Protein AF-A0A534P6A3-F1 (afdb_monomer)

Radius of gyration: 16.7 Å; Cα contacts (8 Å, |Δi|>4): 129; chains: 1; bounding box: 48×27×45 Å

Sequence (136 aa):
MLMGIWALVPWLDRRASREQASPAFTDLGVAAILFIGLLTLKAWDIGGGAAAQPDVRAVARACALWTLVAGFAATVLRFAFLRHTWFVFTGAVLLQAALHGFAGFSYLGASAIGALTAATGVVLSRDRSTLAGKPP

Solvent-accessible surface area (backbone atoms only — not comparable to full-atom values): 7209 Å² total; per-residue (Å²): 112,73,69,62,59,59,69,43,47,60,76,77,32,68,48,55,75,65,78,40,94,43,56,65,59,55,22,45,52,52,21,50,50,45,49,52,49,36,52,52,37,54,76,65,43,39,62,16,67,90,55,100,66,58,41,66,66,43,15,37,33,43,27,22,50,52,40,43,52,51,49,49,53,53,49,52,49,36,36,74,77,67,64,48,86,58,47,51,43,36,50,18,46,43,49,21,33,44,32,30,25,72,69,67,38,51,68,66,59,17,44,49,53,17,52,50,49,27,52,52,45,52,53,59,54,56,51,52,44,61,74,68,73,52,80,135

pLDDT: mean 82.96, std 16.76, range [37.91, 98.19]

Mean predicted aligned error: 7.94 Å

Foldseek 3Di:
DVVVVVVCVCVLDVCVVVVHDDLVSVLLVLLVVLLVQLVVLLVVLPQQDDDPDGDSLRSLQRSLVVSLVSLVVVVCCCCVPVVRPDNQSSVLSNQLSCCVRPVVDDNVRSNVSSVVSSVVSSVVVVVVCVVVVNDD

Structure (mmCIF, N/CA/C/O backbone):
data_AF-A0A534P6A3-F1
#
_entry.id   AF-A0A534P6A3-F1
#
loop_
_atom_site.group_PDB
_atom_site.id
_atom_site.type_symbol
_atom_site.label_atom_id
_atom_site.label_alt_id
_atom_site.label_comp_id
_atom_site.label_asym_id
_atom_site.label_entity_id
_atom_site.label_seq_id
_atom_site.pdbx_PDB_ins_code
_atom_site.Cartn_x
_atom_site.Cartn_y
_atom_site.Cartn_z
_atom_site.occupancy
_atom_site.B_iso_or_equiv
_atom_site.auth_seq_id
_atom_site.auth_comp_id
_atom_site.auth_asym_id
_atom_site.auth_atom_id
_atom_site.pdbx_PDB_model_num
ATOM 1 N N . MET A 1 1 ? 12.610 8.915 10.989 1.00 46.47 1 MET A N 1
ATOM 2 C CA . MET A 1 1 ? 11.199 8.942 10.531 1.00 46.47 1 MET A CA 1
ATOM 3 C C . MET A 1 1 ? 10.340 7.854 11.185 1.00 46.47 1 MET A C 1
ATOM 5 O O . MET A 1 1 ? 9.317 8.202 11.753 1.00 46.47 1 MET A O 1
ATOM 9 N N . LEU A 1 2 ? 10.772 6.582 11.211 1.00 39.62 2 LEU A N 1
ATOM 10 C CA . LEU A 1 2 ? 10.050 5.467 11.865 1.00 39.62 2 LEU A CA 1
ATOM 11 C C . LEU A 1 2 ? 9.689 5.706 13.350 1.00 39.62 2 LEU A C 1
ATOM 13 O O . LEU A 1 2 ? 8.559 5.441 13.745 1.00 39.62 2 LEU A O 1
ATOM 17 N N . MET A 1 3 ? 10.595 6.286 14.148 1.00 44.12 3 MET A N 1
ATOM 18 C CA . MET A 1 3 ? 10.331 6.618 15.564 1.00 44.12 3 MET A CA 1
ATOM 19 C C . MET A 1 3 ? 9.246 7.695 15.761 1.00 44.12 3 MET A C 1
ATOM 21 O O . MET A 1 3 ? 8.498 7.643 16.732 1.00 44.12 3 MET A O 1
ATOM 25 N N . GLY A 1 4 ? 9.104 8.643 14.826 1.00 52.38 4 GLY A N 1
ATOM 26 C CA . GLY A 1 4 ? 8.087 9.701 14.918 1.00 52.38 4 GLY A CA 1
ATOM 27 C C . GLY A 1 4 ? 6.667 9.197 14.642 1.00 52.38 4 GLY A C 1
ATOM 28 O O . GLY A 1 4 ? 5.716 9.673 15.250 1.00 52.38 4 GLY A O 1
ATOM 29 N N . ILE A 1 5 ? 6.528 8.188 13.774 1.00 56.31 5 ILE A N 1
ATOM 30 C CA . ILE A 1 5 ? 5.240 7.534 13.494 1.00 56.31 5 ILE A CA 1
ATOM 31 C C . ILE A 1 5 ? 4.810 6.675 14.693 1.00 56.31 5 ILE A C 1
ATOM 33 O O . ILE A 1 5 ? 3.642 6.696 15.069 1.00 56.31 5 ILE A O 1
ATOM 37 N N . TRP A 1 6 ? 5.755 5.993 15.351 1.00 52.41 6 TRP A N 1
ATOM 38 C CA . TRP A 1 6 ? 5.486 5.238 16.582 1.00 52.41 6 TRP A CA 1
ATOM 39 C C . TRP A 1 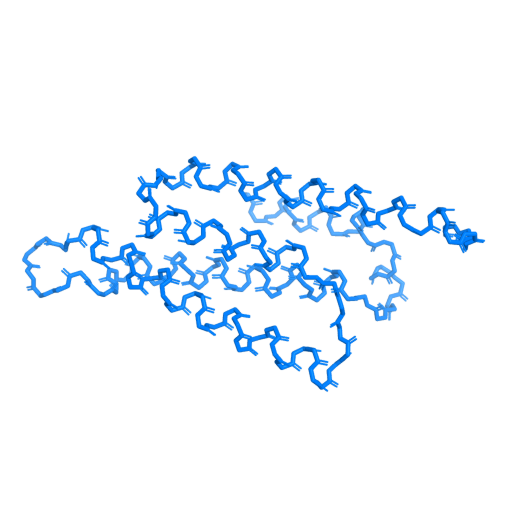6 ? 5.030 6.128 17.746 1.00 52.41 6 TRP A C 1
ATOM 41 O O . TRP A 1 6 ? 4.110 5.756 18.471 1.00 52.41 6 TRP A O 1
ATOM 51 N N . ALA A 1 7 ? 5.591 7.332 17.886 1.00 55.72 7 ALA A N 1
ATOM 52 C CA . ALA A 1 7 ? 5.172 8.290 18.913 1.00 55.72 7 ALA A CA 1
ATOM 53 C C . ALA A 1 7 ? 3.728 8.805 18.731 1.00 55.72 7 ALA A C 1
ATOM 55 O O . ALA A 1 7 ? 3.111 9.257 19.693 1.00 55.72 7 ALA A O 1
ATOM 56 N N . LEU A 1 8 ? 3.165 8.718 17.519 1.00 59.66 8 LEU A N 1
ATOM 57 C CA . LEU A 1 8 ? 1.790 9.140 17.226 1.00 59.66 8 LEU A CA 1
ATOM 58 C C . LEU A 1 8 ? 0.744 8.057 17.525 1.00 59.66 8 LEU A C 1
ATOM 60 O O . LEU A 1 8 ? -0.443 8.374 17.606 1.00 59.66 8 LEU A O 1
ATOM 64 N N . VAL A 1 9 ? 1.160 6.802 17.724 1.00 59.47 9 VAL A N 1
ATOM 65 C CA . VAL A 1 9 ? 0.262 5.661 17.978 1.00 59.47 9 VAL A CA 1
ATOM 66 C C . VAL A 1 9 ? -0.686 5.895 19.169 1.00 59.47 9 VAL A C 1
ATOM 68 O O . VAL A 1 9 ? -1.890 5.710 18.985 1.00 59.47 9 VAL A O 1
ATOM 7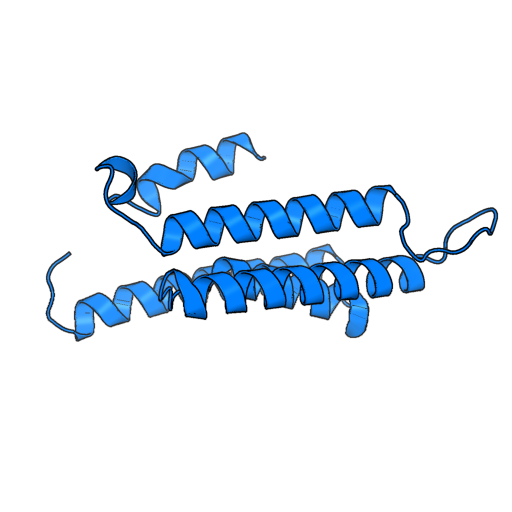1 N N . PRO A 1 10 ? -0.237 6.381 20.349 1.00 54.53 10 PRO A N 1
ATOM 72 C CA . PRO A 1 10 ? -1.134 6.614 21.489 1.00 54.53 10 PRO A CA 1
ATOM 73 C C . PRO A 1 10 ? -2.167 7.724 21.237 1.00 54.53 10 PRO A C 1
ATOM 75 O O . PRO A 1 10 ? -3.230 7.749 21.856 1.00 54.53 10 PRO A O 1
ATOM 78 N N . TRP A 1 11 ? -1.853 8.663 20.3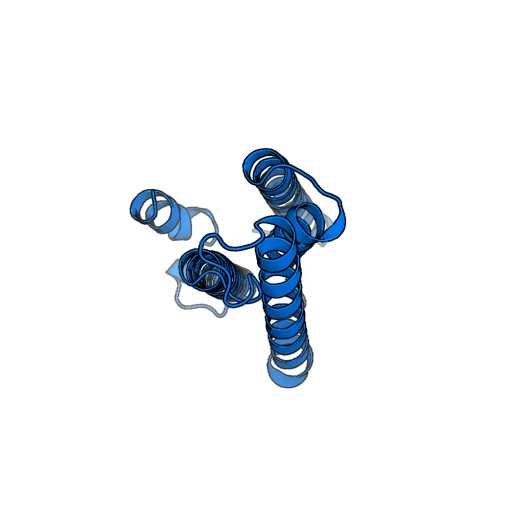38 1.00 56.72 11 TRP A N 1
ATOM 79 C CA . TRP A 1 11 ? -2.720 9.795 20.000 1.00 56.72 11 TRP A CA 1
ATOM 80 C C . TRP A 1 11 ? -3.710 9.458 18.879 1.00 56.72 11 TRP A C 1
ATOM 82 O O . TRP A 1 11 ? -4.826 9.981 18.848 1.00 56.72 11 TRP A O 1
ATOM 92 N N . LEU A 1 12 ? -3.318 8.557 17.975 1.00 56.91 12 LEU A N 1
ATOM 93 C CA . LEU A 1 12 ? -4.190 7.989 16.951 1.00 56.91 12 LEU A CA 1
ATOM 94 C C . LEU A 1 12 ? -5.236 7.052 17.554 1.00 56.91 12 LEU A C 1
ATOM 96 O O . LEU A 1 12 ? -6.355 7.009 17.043 1.00 56.91 12 LEU A O 1
ATOM 100 N N . ASP A 1 13 ? -4.902 6.353 18.644 1.00 59.50 13 ASP A N 1
ATOM 101 C CA . ASP A 1 13 ? -5.791 5.354 19.216 1.00 59.50 13 ASP A CA 1
ATOM 102 C C . ASP A 1 13 ? -5.645 5.158 20.737 1.00 59.50 13 ASP A C 1
ATOM 104 O O . ASP A 1 13 ? -4.868 4.341 21.236 1.00 59.50 13 ASP A O 1
ATOM 108 N N . ARG A 1 14 ? -6.489 5.871 21.491 1.00 61.28 14 ARG A N 1
ATOM 109 C CA . ARG A 1 14 ? -6.606 5.744 22.956 1.00 61.28 14 ARG A CA 1
ATOM 110 C C . ARG A 1 14 ? -7.153 4.389 23.423 1.00 61.28 14 ARG A C 1
ATOM 112 O O . ARG A 1 14 ? -7.113 4.110 24.620 1.00 61.28 14 ARG A O 1
ATOM 119 N N . ARG A 1 15 ? -7.715 3.561 22.531 1.00 60.47 15 ARG A N 1
ATOM 120 C CA . ARG A 1 15 ? -8.188 2.210 22.883 1.00 60.47 15 ARG A CA 1
ATOM 121 C C . ARG A 1 15 ? -7.039 1.211 22.881 1.00 60.47 15 ARG A C 1
ATOM 123 O O . ARG A 1 15 ? -6.973 0.388 23.790 1.00 60.47 15 ARG A O 1
ATOM 130 N N . ALA A 1 16 ? -6.092 1.351 21.951 1.00 55.31 16 ALA A N 1
ATOM 131 C CA . ALA A 1 16 ? -4.863 0.557 21.934 1.00 55.31 16 ALA A CA 1
ATOM 132 C C . ALA A 1 16 ? -4.013 0.785 23.197 1.00 55.31 16 ALA A C 1
ATOM 134 O O . ALA A 1 16 ? -3.487 -0.168 23.762 1.00 55.31 16 ALA A O 1
ATOM 135 N N . SER A 1 17 ? -3.966 2.019 23.719 1.00 57.94 17 SER A N 1
ATOM 136 C CA . SER A 1 17 ? -3.299 2.307 25.002 1.00 57.94 17 SER A CA 1
ATOM 137 C C . SER A 1 17 ? -4.028 1.742 26.230 1.00 57.94 17 SER A C 1
ATOM 139 O O . SER A 1 17 ? -3.520 1.847 27.340 1.00 57.94 17 SER A O 1
ATOM 141 N N . ARG A 1 18 ? -5.241 1.205 26.054 1.00 65.06 18 ARG A N 1
ATOM 142 C CA . ARG A 1 18 ? -6.053 0.550 27.091 1.00 65.06 18 ARG A CA 1
ATOM 143 C C . ARG A 1 18 ? -6.165 -0.965 26.860 1.00 65.06 18 ARG A C 1
ATOM 145 O O . ARG A 1 18 ? -7.081 -1.575 27.397 1.00 65.06 18 ARG A O 1
ATOM 152 N N . GLU A 1 19 ? -5.293 -1.537 26.022 1.00 61.78 19 GLU A N 1
ATOM 153 C CA . GLU A 1 19 ? -5.267 -2.966 25.651 1.00 61.78 19 GLU A CA 1
ATOM 154 C C . GLU A 1 19 ? -6.574 -3.493 25.027 1.00 61.78 19 GLU A C 1
ATOM 156 O O . GLU A 1 19 ? -6.844 -4.692 25.001 1.00 61.78 19 GLU A O 1
ATOM 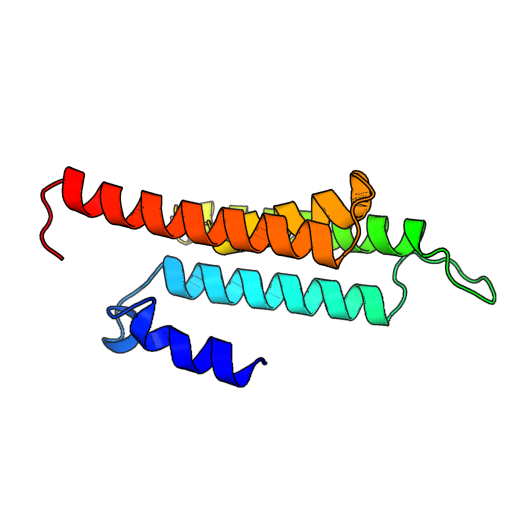161 N N . GLN A 1 20 ? -7.407 -2.604 24.482 1.00 66.81 20 GLN A N 1
ATOM 162 C CA . GLN A 1 20 ? -8.642 -2.998 23.811 1.00 66.81 20 GLN A CA 1
ATOM 163 C C . GLN A 1 20 ? -8.377 -3.323 22.340 1.00 66.81 20 GLN A C 1
ATOM 165 O O . GLN A 1 20 ? -7.547 -2.688 21.685 1.00 66.81 20 GLN A O 1
ATOM 170 N N . ALA A 1 21 ? -9.133 -4.280 21.796 1.00 65.31 21 ALA A N 1
ATOM 171 C CA . ALA A 1 21 ? -9.071 -4.617 20.379 1.00 65.31 21 ALA A CA 1
ATOM 172 C C . ALA A 1 21 ? -9.358 -3.374 19.520 1.00 65.31 21 ALA A C 1
ATOM 174 O O . ALA A 1 21 ? -10.439 -2.781 19.601 1.00 65.31 21 ALA A O 1
ATOM 175 N N . SER A 1 22 ? -8.391 -2.996 18.682 1.00 73.38 22 SER A N 1
ATOM 176 C CA . SER A 1 22 ? -8.522 -1.861 17.775 1.00 73.38 22 SER A CA 1
ATOM 177 C C . SER A 1 22 ? -8.283 -2.254 16.317 1.00 73.38 22 SER A C 1
ATOM 179 O O . SER A 1 22 ? -7.140 -2.487 15.907 1.00 73.38 22 SER A O 1
ATOM 181 N N . PRO A 1 23 ? -9.345 -2.236 15.492 1.00 78.38 23 PRO A N 1
ATOM 182 C CA . PRO A 1 23 ? -9.227 -2.436 14.053 1.00 78.38 23 PRO A CA 1
ATOM 183 C C . PRO A 1 23 ? -8.311 -1.411 13.370 1.00 78.38 23 PRO A C 1
ATOM 185 O O . PRO A 1 23 ? -7.671 -1.750 12.376 1.00 78.38 23 PRO A O 1
ATOM 188 N N . ALA A 1 24 ? -8.223 -0.183 13.898 1.00 79.88 24 ALA A N 1
ATOM 189 C CA . ALA A 1 24 ? -7.403 0.884 13.327 1.00 79.88 24 ALA A CA 1
ATOM 190 C C . ALA A 1 24 ? -5.906 0.665 13.575 1.00 79.88 24 ALA A C 1
ATOM 192 O O . ALA A 1 24 ? -5.098 0.863 12.667 1.00 79.88 24 ALA A O 1
ATOM 193 N N . PHE A 1 25 ? -5.537 0.190 14.769 1.00 82.44 25 PHE A N 1
ATOM 194 C CA . PHE A 1 25 ? -4.152 -0.162 15.075 1.00 82.44 25 PHE A CA 1
ATOM 195 C C . PHE A 1 25 ? -3.673 -1.348 14.232 1.00 82.44 25 PHE A C 1
ATOM 197 O O . PHE A 1 25 ? -2.605 -1.285 13.622 1.00 82.44 25 PHE A O 1
ATOM 204 N N . THR A 1 26 ? -4.486 -2.406 14.122 1.00 86.44 26 THR A N 1
ATOM 205 C CA . THR A 1 26 ? -4.165 -3.537 13.239 1.00 86.44 26 THR A CA 1
ATOM 206 C C . THR A 1 26 ? -4.028 -3.090 11.787 1.00 86.44 26 THR A C 1
ATOM 208 O O . THR A 1 26 ? -3.119 -3.538 11.094 1.00 86.44 26 THR A O 1
ATOM 211 N N . ASP A 1 27 ? -4.901 -2.197 11.318 1.00 89.56 27 ASP A N 1
ATOM 212 C CA . ASP A 1 27 ? -4.811 -1.677 9.958 1.00 89.56 27 ASP A CA 1
ATOM 213 C C . ASP A 1 27 ? -3.531 -0.880 9.707 1.00 89.56 27 ASP A C 1
ATOM 215 O O . ASP A 1 27 ? -2.883 -1.081 8.683 1.00 89.56 27 ASP A O 1
ATOM 219 N N . LEU A 1 28 ? -3.133 -0.031 10.657 1.00 88.25 28 LEU A N 1
ATOM 220 C CA . LEU A 1 28 ? -1.873 0.704 10.594 1.00 88.25 28 LEU A CA 1
ATOM 221 C C . LEU A 1 28 ? -0.674 -0.252 10.544 1.00 88.25 28 LEU A C 1
ATOM 223 O O . LEU A 1 28 ? 0.231 -0.057 9.734 1.00 88.25 28 LEU A O 1
ATOM 227 N N . GLY A 1 29 ? -0.678 -1.298 11.376 1.00 89.00 29 GLY A N 1
ATOM 228 C CA . 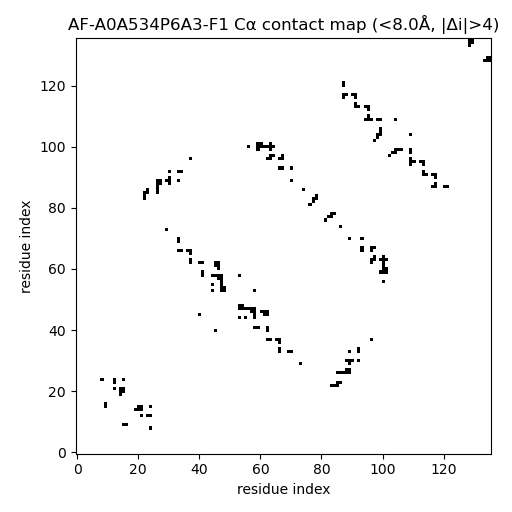GLY A 1 29 ? 0.373 -2.316 11.384 1.00 89.00 29 GLY A CA 1
ATOM 229 C C . GLY A 1 29 ? 0.484 -3.052 10.048 1.00 89.00 29 GLY A C 1
ATOM 230 O O . GLY A 1 29 ? 1.575 -3.179 9.497 1.00 89.00 29 GLY A O 1
ATOM 231 N N . VAL A 1 30 ? -0.646 -3.474 9.478 1.00 93.00 30 VAL A N 1
ATOM 232 C CA . VAL A 1 30 ? -0.689 -4.133 8.162 1.00 93.00 30 VAL A CA 1
ATOM 233 C C . VAL A 1 30 ? -0.216 -3.191 7.058 1.00 93.00 30 VAL A C 1
ATOM 235 O O . VAL A 1 30 ? 0.602 -3.587 6.230 1.00 93.00 30 VAL A O 1
ATOM 238 N N . ALA A 1 31 ? -0.663 -1.935 7.070 1.00 92.44 31 ALA A N 1
ATOM 239 C CA . ALA A 1 31 ? -0.215 -0.920 6.125 1.00 92.44 31 ALA A CA 1
ATOM 240 C C . ALA A 1 31 ? 1.302 -0.693 6.209 1.00 92.44 31 ALA A C 1
ATOM 242 O O . ALA A 1 31 ? 1.972 -0.640 5.180 1.00 92.44 31 ALA A O 1
ATOM 243 N N . ALA A 1 32 ? 1.859 -0.624 7.422 1.00 91.06 32 ALA A N 1
ATOM 244 C CA . ALA A 1 32 ? 3.296 -0.488 7.635 1.00 91.06 32 ALA A CA 1
ATOM 245 C C . ALA A 1 32 ? 4.073 -1.697 7.094 1.00 91.06 32 ALA A C 1
ATOM 247 O O . ALA A 1 32 ? 5.079 -1.510 6.411 1.00 91.06 32 ALA A O 1
ATOM 248 N N . ILE A 1 33 ? 3.592 -2.921 7.335 1.00 95.12 33 ILE A N 1
ATOM 249 C CA . ILE A 1 33 ? 4.204 -4.146 6.797 1.00 95.12 33 ILE A CA 1
ATOM 250 C C . ILE A 1 33 ? 4.175 -4.138 5.266 1.00 95.12 33 ILE A C 1
ATOM 252 O O . ILE A 1 33 ? 5.199 -4.398 4.640 1.00 95.12 33 ILE A O 1
ATOM 256 N N . LEU A 1 34 ? 3.037 -3.799 4.651 1.00 95.69 34 LEU A N 1
ATOM 257 C CA . LEU A 1 34 ? 2.911 -3.720 3.192 1.00 95.69 34 LEU A CA 1
ATOM 258 C C . LEU A 1 34 ? 3.829 -2.653 2.596 1.00 95.69 34 LEU A C 1
ATOM 260 O O . LEU A 1 34 ? 4.452 -2.888 1.564 1.00 95.69 34 LEU A O 1
ATOM 264 N N . PHE A 1 35 ? 3.934 -1.497 3.249 1.00 93.25 35 PHE A N 1
ATOM 265 C CA . PHE A 1 35 ? 4.787 -0.404 2.800 1.00 93.25 35 PHE A CA 1
ATOM 266 C C . PHE A 1 35 ? 6.274 -0.753 2.913 1.00 93.25 35 PHE A C 1
ATOM 268 O O . PHE A 1 35 ? 7.025 -0.560 1.961 1.00 93.25 35 PHE A O 1
ATOM 275 N N . ILE A 1 36 ? 6.706 -1.328 4.039 1.00 94.38 36 ILE A N 1
ATOM 276 C CA . ILE A 1 36 ? 8.081 -1.821 4.197 1.00 94.38 36 ILE A CA 1
ATOM 277 C C . ILE A 1 36 ? 8.356 -2.926 3.174 1.00 94.38 36 ILE A C 1
ATOM 279 O O . ILE A 1 36 ? 9.384 -2.888 2.509 1.00 94.38 36 ILE A O 1
ATOM 283 N N . GLY A 1 37 ? 7.418 -3.857 2.981 1.00 95.81 37 GLY A N 1
ATOM 284 C CA . GLY A 1 37 ? 7.511 -4.896 1.956 1.00 95.81 37 GLY A CA 1
ATOM 285 C C . GLY A 1 37 ? 7.686 -4.318 0.551 1.00 95.81 37 GLY A C 1
ATOM 286 O O . GLY A 1 37 ? 8.575 -4.752 -0.173 1.00 95.81 37 GLY A O 1
ATOM 287 N N . LEU A 1 38 ? 6.912 -3.291 0.185 1.00 94.56 38 LEU A N 1
ATOM 288 C CA . LEU A 1 38 ? 7.065 -2.573 -1.084 1.00 94.56 38 LEU A CA 1
ATOM 289 C C . LEU A 1 38 ? 8.476 -1.987 -1.240 1.00 94.56 38 LEU A C 1
ATOM 291 O O . LEU A 1 38 ? 9.086 -2.134 -2.299 1.00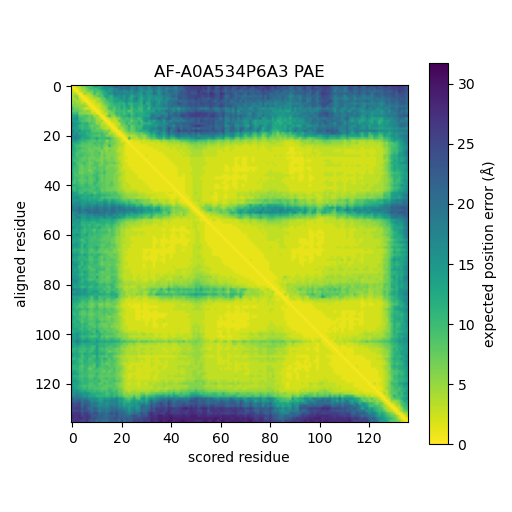 94.56 38 LEU A O 1
ATOM 295 N N . LEU A 1 39 ? 8.997 -1.328 -0.200 1.00 94.06 39 LEU A N 1
ATOM 296 C CA . LEU A 1 39 ? 10.348 -0.761 -0.219 1.00 94.06 39 LEU A CA 1
ATOM 297 C C . LEU A 1 39 ? 11.415 -1.845 -0.373 1.00 94.06 39 LEU A C 1
ATOM 299 O O . LEU A 1 39 ? 12.339 -1.669 -1.162 1.00 94.06 39 LEU A O 1
ATOM 303 N N . THR A 1 40 ? 11.263 -2.971 0.322 1.00 96.44 40 THR A N 1
ATOM 304 C CA . THR A 1 40 ? 12.173 -4.115 0.219 1.00 96.44 40 THR A CA 1
ATOM 305 C C . THR A 1 40 ? 12.162 -4.713 -1.185 1.00 96.44 40 THR A C 1
ATOM 307 O O . THR A 1 40 ? 13.224 -4.917 -1.764 1.00 96.44 40 THR A O 1
ATOM 310 N N . LEU A 1 41 ? 10.982 -4.932 -1.776 1.00 95.12 41 LEU A N 1
ATOM 311 C CA . LEU A 1 41 ? 10.864 -5.443 -3.148 1.00 95.12 41 LEU A CA 1
ATOM 312 C C . LEU A 1 41 ? 11.541 -4.508 -4.157 1.00 95.12 41 LEU A C 1
ATOM 314 O O . LEU A 1 41 ? 12.241 -4.973 -5.055 1.00 95.12 41 LEU A O 1
ATOM 318 N N . LYS A 1 42 ? 11.375 -3.191 -3.983 1.00 92.69 42 LYS A N 1
ATOM 319 C CA . LYS A 1 42 ? 12.048 -2.191 -4.818 1.00 92.69 42 LYS A CA 1
ATOM 320 C C . LYS A 1 42 ? 13.561 -2.183 -4.612 1.00 92.69 42 LYS A C 1
ATOM 322 O O . LYS A 1 42 ? 14.279 -2.018 -5.585 1.00 92.69 42 LYS A O 1
ATOM 327 N N . ALA A 1 43 ? 14.041 -2.355 -3.381 1.00 93.38 43 ALA A N 1
ATOM 328 C CA . ALA A 1 43 ? 15.471 -2.391 -3.072 1.00 93.38 43 ALA A CA 1
ATOM 329 C C . ALA A 1 43 ? 16.184 -3.624 -3.653 1.00 93.38 43 ALA A C 1
ATOM 331 O O . ALA A 1 43 ? 17.399 -3.603 -3.817 1.00 93.38 43 ALA A O 1
ATOM 332 N N . TRP A 1 44 ? 15.437 -4.687 -3.953 1.00 94.62 44 TRP A N 1
ATOM 333 C CA . TRP A 1 44 ? 15.931 -5.886 -4.635 1.00 94.62 44 TRP A CA 1
ATOM 334 C C . TRP A 1 44 ? 15.648 -5.894 -6.140 1.00 94.62 44 TRP A C 1
ATOM 336 O O . TRP A 1 44 ? 15.817 -6.931 -6.777 1.00 94.62 44 TRP A O 1
ATOM 346 N N . ASP A 1 45 ? 15.179 -4.775 -6.702 1.00 93.38 45 ASP A N 1
ATOM 347 C CA . ASP A 1 45 ? 14.875 -4.632 -8.128 1.00 93.38 45 ASP A CA 1
ATOM 348 C C . ASP A 1 45 ? 13.986 -5.763 -8.681 1.00 93.38 45 ASP A C 1
ATOM 350 O O . ASP A 1 45 ? 14.134 -6.223 -9.819 1.00 93.38 45 ASP A O 1
ATOM 354 N N . ILE A 1 46 ? 13.028 -6.228 -7.869 1.00 94.88 46 ILE A N 1
ATOM 355 C CA . ILE A 1 46 ? 12.153 -7.343 -8.235 1.00 94.88 46 ILE A CA 1
ATOM 356 C C . ILE A 1 46 ? 11.380 -6.997 -9.508 1.00 94.88 46 ILE A C 1
ATOM 358 O O . ILE A 1 46 ? 10.617 -6.034 -9.545 1.00 94.88 46 ILE A O 1
ATOM 362 N N . GLY A 1 47 ? 11.558 -7.821 -10.544 1.00 91.50 47 GLY A N 1
ATOM 363 C CA . GLY A 1 47 ? 10.938 -7.641 -11.859 1.00 91.50 47 GLY A CA 1
ATOM 364 C C . GLY A 1 47 ? 11.728 -6.766 -12.839 1.00 91.50 47 GLY A C 1
ATOM 365 O O . GLY A 1 47 ? 11.234 -6.527 -13.935 1.00 91.50 47 GLY A O 1
ATOM 366 N N . GLY A 1 48 ? 12.939 -6.314 -12.488 1.00 90.12 48 GLY A N 1
ATOM 367 C CA . GLY A 1 48 ? 13.787 -5.460 -13.335 1.00 90.12 48 GLY A CA 1
ATOM 368 C C . GLY A 1 48 ? 14.551 -6.171 -14.458 1.00 90.12 48 GLY A C 1
ATOM 369 O O . GLY A 1 48 ? 15.126 -5.498 -15.314 1.00 90.12 48 GLY A O 1
ATOM 370 N N . GLY A 1 49 ? 14.537 -7.508 -14.483 1.00 88.38 49 GLY A N 1
ATOM 371 C CA . GLY A 1 49 ? 15.278 -8.329 -15.448 1.00 88.38 49 GLY A CA 1
ATOM 372 C C . GLY A 1 49 ? 16.750 -8.547 -15.070 1.00 88.38 49 GLY A C 1
ATOM 373 O O . GLY A 1 49 ? 17.217 -8.065 -14.046 1.00 88.38 49 GLY A O 1
ATOM 374 N N . ALA A 1 50 ? 17.479 -9.303 -15.897 1.00 83.88 50 ALA A N 1
ATOM 375 C CA . ALA A 1 50 ? 18.881 -9.684 -15.657 1.00 83.88 50 ALA A CA 1
ATOM 376 C C . ALA A 1 50 ? 19.906 -8.777 -16.373 1.00 83.88 50 ALA A C 1
ATOM 378 O O . ALA A 1 50 ? 21.069 -9.146 -16.528 1.00 83.88 50 ALA A O 1
ATOM 379 N N . ALA A 1 51 ? 19.471 -7.619 -16.876 1.00 84.19 51 ALA A N 1
ATOM 380 C CA . ALA A 1 51 ? 20.358 -6.671 -17.539 1.00 84.19 51 ALA A CA 1
ATOM 381 C C . ALA A 1 51 ? 21.310 -5.999 -16.533 1.00 84.19 51 ALA A C 1
ATOM 383 O O . ALA A 1 51 ? 21.043 -5.966 -15.334 1.00 84.19 51 ALA A O 1
ATOM 384 N N . ALA A 1 52 ? 22.401 -5.407 -17.034 1.00 85.44 52 ALA A N 1
ATOM 385 C CA . ALA A 1 52 ? 23.373 -4.680 -16.209 1.00 85.44 52 ALA A CA 1
ATOM 386 C C . ALA A 1 52 ? 22.749 -3.513 -15.418 1.00 85.44 52 ALA A C 1
ATOM 388 O O . ALA A 1 52 ? 23.277 -3.121 -14.381 1.00 85.44 52 ALA A O 1
ATOM 389 N N . GLN A 1 53 ? 21.628 -2.971 -15.901 1.00 88.38 53 GLN A N 1
ATOM 390 C CA . GLN A 1 53 ? 20.824 -1.997 -15.181 1.00 88.38 53 GLN A CA 1
ATOM 391 C C . GLN A 1 53 ? 19.345 -2.410 -15.251 1.00 88.38 53 GLN A C 1
ATOM 393 O O . GLN A 1 53 ? 18.850 -2.674 -16.352 1.00 88.38 53 GLN A O 1
ATOM 398 N N . PRO A 1 54 ? 18.640 -2.493 -14.110 1.00 90.19 54 PRO A N 1
ATOM 399 C CA . PRO A 1 54 ? 17.255 -2.945 -14.075 1.00 90.19 54 PRO A CA 1
ATOM 400 C C . PRO A 1 54 ? 16.306 -1.919 -14.708 1.00 90.19 54 PRO A C 1
ATOM 402 O O . PRO A 1 54 ? 16.473 -0.706 -14.548 1.00 90.19 54 PRO A O 1
ATOM 405 N N . ASP A 1 55 ? 15.263 -2.399 -15.394 1.00 93.12 55 ASP A N 1
ATOM 406 C CA . ASP A 1 55 ? 14.194 -1.526 -15.891 1.00 93.12 55 ASP A CA 1
ATOM 407 C C . ASP A 1 55 ? 13.328 -1.034 -14.723 1.00 93.12 55 ASP A C 1
ATOM 409 O O . ASP A 1 55 ? 12.468 -1.744 -14.195 1.00 93.12 55 ASP A O 1
ATOM 413 N N . VAL A 1 56 ? 13.519 0.233 -14.361 1.00 92.00 56 VAL A N 1
ATOM 414 C CA . VAL A 1 56 ? 12.821 0.906 -13.259 1.00 92.00 56 VAL A CA 1
ATOM 415 C C . VAL A 1 56 ? 11.293 0.822 -13.388 1.00 92.00 56 VAL A C 1
ATOM 417 O O . VAL A 1 56 ? 10.593 0.734 -12.375 1.00 92.00 56 VAL A O 1
ATOM 420 N N . ARG A 1 57 ? 10.743 0.836 -14.612 1.00 91.94 57 ARG A N 1
ATOM 421 C CA . ARG A 1 57 ? 9.288 0.742 -14.831 1.00 91.94 57 ARG A CA 1
ATOM 422 C C . ARG A 1 57 ? 8.784 -0.674 -14.591 1.00 91.94 57 ARG A C 1
ATOM 424 O O . ARG A 1 57 ? 7.720 -0.843 -13.991 1.00 91.94 57 ARG A O 1
ATOM 431 N N . ALA A 1 58 ? 9.538 -1.675 -15.034 1.00 94.50 58 ALA A N 1
ATOM 432 C CA . ALA A 1 58 ? 9.222 -3.074 -14.781 1.00 94.50 58 ALA A CA 1
ATOM 433 C C . ALA A 1 58 ? 9.282 -3.386 -13.277 1.00 94.50 58 ALA A C 1
ATOM 435 O O . ALA A 1 58 ? 8.322 -3.946 -12.742 1.00 94.50 58 ALA A O 1
ATOM 436 N N . VAL A 1 59 ? 10.316 -2.898 -12.576 1.00 95.12 59 VAL A N 1
ATOM 437 C CA . VAL A 1 59 ? 10.426 -2.998 -11.110 1.00 95.12 59 VAL A CA 1
ATOM 438 C C . VAL A 1 59 ? 9.216 -2.365 -10.428 1.00 95.12 59 VAL A C 1
ATOM 440 O O . VAL A 1 59 ? 8.573 -2.992 -9.587 1.00 95.12 59 VAL A O 1
ATOM 443 N N . ALA A 1 60 ? 8.852 -1.132 -10.799 1.00 94.69 60 ALA A N 1
ATOM 444 C CA . ALA A 1 60 ? 7.723 -0.435 -10.186 1.00 94.69 60 ALA A CA 1
ATOM 445 C C . ALA A 1 60 ? 6.396 -1.197 -10.356 1.00 94.69 60 ALA A C 1
ATOM 447 O O . ALA A 1 60 ? 5.631 -1.302 -9.397 1.00 94.69 60 ALA A O 1
ATOM 448 N N . ARG A 1 61 ? 6.142 -1.767 -11.541 1.00 96.25 61 ARG A N 1
ATOM 449 C CA . ARG A 1 61 ? 4.942 -2.574 -11.822 1.00 96.25 61 ARG A CA 1
ATOM 450 C C . ARG A 1 61 ? 4.928 -3.886 -11.052 1.00 96.25 61 ARG A C 1
ATOM 452 O O . ARG A 1 61 ? 3.909 -4.220 -10.457 1.00 96.25 61 ARG A O 1
ATOM 459 N N . ALA A 1 62 ? 6.041 -4.615 -11.050 1.00 96.94 62 ALA A N 1
ATOM 460 C CA . ALA A 1 62 ? 6.146 -5.892 -10.355 1.00 96.94 62 ALA A CA 1
ATOM 461 C C . ALA A 1 62 ? 5.994 -5.715 -8.839 1.00 96.94 62 ALA A C 1
ATOM 463 O O . ALA A 1 62 ? 5.206 -6.420 -8.212 1.00 96.94 62 ALA A O 1
ATOM 464 N N . CYS A 1 63 ? 6.672 -4.720 -8.262 1.00 96.81 63 CYS A N 1
ATOM 465 C CA . CYS A 1 63 ? 6.535 -4.381 -6.849 1.00 96.81 63 CYS A CA 1
ATOM 466 C C . CYS A 1 63 ? 5.093 -3.980 -6.510 1.00 96.81 63 CYS A C 1
ATOM 468 O O . CYS A 1 63 ? 4.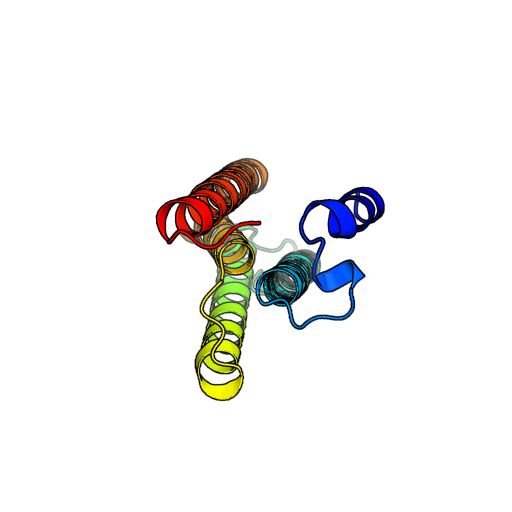532 -4.486 -5.542 1.00 96.81 63 CYS A O 1
ATOM 470 N N . ALA A 1 64 ? 4.460 -3.132 -7.331 1.00 96.94 64 ALA A N 1
ATOM 471 C CA . ALA A 1 64 ? 3.066 -2.746 -7.129 1.00 96.94 64 ALA A CA 1
ATOM 472 C C . ALA A 1 64 ? 2.113 -3.945 -7.210 1.00 96.94 64 ALA A C 1
ATOM 474 O O . ALA A 1 64 ? 1.231 -4.064 -6.365 1.00 96.94 64 ALA A O 1
ATOM 475 N N . LEU A 1 65 ? 2.304 -4.856 -8.170 1.00 98.19 65 LEU A N 1
ATOM 476 C CA . LEU A 1 65 ? 1.499 -6.071 -8.289 1.00 98.19 65 LEU A CA 1
ATOM 477 C C . LEU A 1 65 ? 1.606 -6.933 -7.027 1.00 98.19 65 LEU A C 1
ATOM 479 O O . LEU A 1 65 ? 0.583 -7.311 -6.462 1.00 98.19 65 LEU A O 1
ATOM 483 N N . TRP A 1 66 ? 2.824 -7.196 -6.549 1.00 97.69 66 TRP A N 1
ATOM 484 C CA . TRP A 1 66 ? 3.038 -7.975 -5.329 1.00 97.69 66 TRP A CA 1
ATOM 485 C C . TRP A 1 66 ? 2.420 -7.311 -4.098 1.00 97.69 66 TRP A C 1
ATOM 487 O O . TRP A 1 66 ? 1.749 -7.984 -3.316 1.00 97.69 66 TRP A O 1
ATOM 497 N N . THR A 1 67 ? 2.576 -5.994 -3.943 1.00 97.31 67 THR A N 1
ATOM 498 C CA . THR A 1 67 ? 1.953 -5.248 -2.842 1.00 97.31 67 THR A CA 1
ATOM 499 C C . THR A 1 67 ? 0.428 -5.285 -2.922 1.00 97.31 67 THR A C 1
ATOM 501 O O . THR A 1 67 ? -0.221 -5.475 -1.895 1.00 97.31 67 THR A O 1
ATOM 504 N N . LEU A 1 68 ? -0.155 -5.166 -4.120 1.00 98.00 68 LEU A N 1
ATOM 505 C CA . LEU A 1 68 ? -1.601 -5.276 -4.323 1.00 98.00 68 LEU A CA 1
ATOM 506 C C . LEU A 1 68 ? -2.122 -6.676 -3.991 1.00 98.00 68 LEU A C 1
ATOM 508 O O . LEU A 1 68 ? -3.111 -6.792 -3.272 1.00 98.00 68 LEU A O 1
ATOM 512 N N . VAL A 1 69 ? -1.447 -7.730 -4.456 1.00 98.12 69 VAL A N 1
ATOM 513 C CA . VAL A 1 69 ? -1.817 -9.123 -4.162 1.00 98.12 69 VAL A CA 1
ATOM 514 C C . VAL A 1 69 ? -1.732 -9.400 -2.661 1.00 98.12 69 VAL A C 1
ATOM 516 O O . VAL A 1 69 ? -2.687 -9.910 -2.075 1.00 98.12 69 VAL A O 1
ATOM 519 N N . ALA A 1 70 ? -0.629 -9.012 -2.015 1.00 97.25 70 ALA A N 1
ATOM 520 C CA . ALA A 1 70 ? -0.448 -9.193 -0.578 1.00 97.25 70 ALA A CA 1
ATOM 521 C C . ALA A 1 70 ? -1.478 -8.394 0.234 1.00 97.25 70 ALA A C 1
ATOM 523 O O . ALA A 1 70 ? -2.065 -8.917 1.181 1.00 97.25 70 ALA A O 1
ATOM 524 N N . GLY A 1 71 ? -1.745 -7.143 -0.148 1.00 96.69 71 GLY A N 1
ATOM 525 C CA . GLY A 1 71 ? -2.734 -6.308 0.527 1.00 96.69 71 GLY A CA 1
ATOM 526 C C . GLY A 1 71 ? -4.164 -6.799 0.333 1.00 96.69 71 GLY A C 1
ATOM 527 O O . GLY A 1 71 ? -4.949 -6.771 1.282 1.00 96.69 71 GLY A O 1
ATOM 528 N N . PHE A 1 72 ? -4.497 -7.314 -0.853 1.00 96.75 72 PHE A N 1
ATOM 529 C CA . PHE A 1 72 ? -5.778 -7.967 -1.104 1.00 96.75 72 PHE A CA 1
ATOM 530 C C . PHE A 1 72 ? -5.934 -9.213 -0.229 1.00 96.75 72 PHE A C 1
ATOM 532 O O . PHE A 1 72 ? -6.925 -9.325 0.491 1.00 96.75 72 PHE A O 1
ATOM 539 N N . ALA A 1 73 ? -4.932 -10.096 -0.204 1.00 96.56 73 ALA A N 1
ATOM 540 C CA . ALA A 1 73 ? -4.942 -11.288 0.641 1.00 96.56 73 ALA A CA 1
ATOM 541 C C . ALA A 1 73 ? -5.088 -10.934 2.132 1.00 96.56 73 ALA A C 1
ATOM 543 O O . ALA A 1 73 ? -5.937 -11.499 2.822 1.00 96.56 73 ALA A O 1
ATOM 544 N N . ALA A 1 74 ? -4.332 -9.943 2.618 1.00 94.25 74 ALA A N 1
ATOM 545 C CA . ALA A 1 74 ? -4.435 -9.455 3.991 1.00 94.25 74 ALA A CA 1
ATOM 546 C C . ALA A 1 74 ? -5.827 -8.877 4.295 1.00 94.25 74 ALA A C 1
ATOM 548 O O . ALA A 1 74 ? -6.381 -9.129 5.365 1.00 94.25 74 ALA A O 1
ATOM 549 N N . THR A 1 75 ? -6.416 -8.131 3.358 1.00 93.50 75 THR A N 1
ATOM 550 C CA . THR A 1 75 ? -7.762 -7.558 3.505 1.00 93.50 75 THR A CA 1
ATOM 551 C C . THR A 1 75 ? -8.821 -8.652 3.574 1.00 93.50 75 THR A C 1
ATOM 553 O O . THR A 1 75 ? -9.633 -8.646 4.497 1.00 93.50 75 THR A O 1
ATOM 556 N N . VAL A 1 76 ? -8.778 -9.625 2.660 1.00 93.62 76 VAL A N 1
ATOM 557 C CA . VAL A 1 76 ? -9.707 -10.765 2.636 1.00 93.62 76 VAL A CA 1
ATOM 558 C C . VAL A 1 76 ? -9.599 -11.580 3.921 1.00 93.62 76 VAL A C 1
ATOM 560 O O . VAL A 1 76 ? -10.621 -11.864 4.542 1.00 93.62 76 VAL A O 1
ATOM 563 N N . LEU A 1 77 ? -8.381 -11.893 4.373 1.00 94.06 77 LEU A N 1
ATOM 564 C CA . LEU A 1 77 ? -8.155 -12.625 5.620 1.00 94.06 77 LEU A CA 1
ATOM 565 C C . LEU A 1 77 ? -8.757 -11.875 6.820 1.00 94.06 77 LEU A C 1
ATOM 567 O O . LEU A 1 77 ? -9.497 -12.437 7.625 1.00 94.06 77 LEU A O 1
ATOM 571 N N . ARG A 1 78 ? -8.483 -10.574 6.926 1.00 91.88 78 ARG A N 1
ATOM 572 C CA . ARG A 1 78 ? -8.989 -9.741 8.025 1.00 91.88 78 ARG A CA 1
ATOM 573 C C . ARG A 1 78 ? -10.505 -9.576 7.985 1.00 91.88 78 ARG A C 1
ATOM 575 O O . ARG A 1 78 ? -11.138 -9.548 9.037 1.00 91.88 78 ARG A O 1
ATOM 582 N N . PHE A 1 79 ? -11.086 -9.466 6.798 1.00 89.69 79 PHE A N 1
ATOM 583 C CA . PHE A 1 79 ? -12.529 -9.364 6.635 1.00 89.69 79 PHE A CA 1
ATOM 584 C C . PHE A 1 79 ? -13.225 -10.684 6.993 1.00 89.69 79 PHE A C 1
ATOM 586 O O . PHE A 1 79 ? -14.157 -10.685 7.795 1.00 89.69 79 PHE A O 1
ATOM 593 N N . ALA A 1 80 ? -12.745 -11.809 6.460 1.00 92.25 80 ALA A N 1
ATOM 594 C CA . ALA A 1 80 ? -13.380 -13.113 6.632 1.00 92.25 80 ALA A CA 1
ATOM 595 C C . ALA A 1 80 ? -13.220 -13.680 8.053 1.00 92.25 80 ALA A C 1
ATOM 597 O O . ALA A 1 80 ? -14.186 -14.190 8.615 1.00 92.25 80 ALA A O 1
ATOM 598 N N . PHE A 1 81 ? -12.026 -13.571 8.647 1.00 90.81 81 PHE A N 1
ATOM 599 C CA . PHE A 1 81 ? -11.716 -14.231 9.922 1.00 90.81 81 PHE A CA 1
ATOM 600 C C . PHE A 1 81 ? -11.770 -13.295 11.130 1.00 90.81 81 PHE A C 1
ATOM 602 O O . PHE A 1 81 ? -12.151 -13.727 12.214 1.00 90.81 81 PHE A O 1
ATOM 609 N N . LEU A 1 82 ? -11.419 -12.015 10.960 1.00 84.75 82 LEU A N 1
ATOM 610 C CA . LEU A 1 82 ? -11.395 -11.038 12.060 1.00 84.75 82 LEU A CA 1
ATOM 611 C C . LEU A 1 82 ? -12.583 -10.066 12.020 1.00 84.75 82 LEU A C 1
ATOM 613 O O . LEU A 1 82 ? -12.749 -9.264 12.935 1.00 84.75 82 LEU A O 1
ATOM 617 N N . ARG A 1 83 ? -13.418 -10.126 10.968 1.00 84.69 83 ARG A N 1
ATOM 618 C CA . ARG A 1 83 ? -14.570 -9.231 10.739 1.00 84.69 83 ARG A CA 1
ATOM 619 C C . ARG A 1 83 ? -14.190 -7.746 10.797 1.00 84.69 83 ARG A C 1
ATOM 621 O O . ARG A 1 83 ? -15.013 -6.898 11.140 1.00 84.69 83 ARG A O 1
ATOM 628 N N . HIS A 1 84 ? -12.938 -7.419 10.466 1.00 83.81 84 HIS A N 1
ATOM 629 C CA . HIS A 1 84 ? -12.486 -6.033 10.393 1.00 83.81 84 HIS A CA 1
ATOM 630 C C . HIS A 1 84 ? -13.165 -5.347 9.204 1.00 83.81 84 HIS A C 1
ATOM 632 O O . HIS A 1 84 ? -13.238 -5.906 8.113 1.00 83.81 84 HIS A O 1
ATOM 638 N N . THR A 1 85 ? -13.641 -4.123 9.414 1.00 81.19 85 THR A N 1
ATOM 639 C CA . THR A 1 85 ? -14.296 -3.296 8.383 1.00 81.19 85 THR A CA 1
ATOM 640 C C . THR A 1 85 ? -13.557 -1.984 8.125 1.00 81.19 85 THR A C 1
ATOM 642 O O . THR A 1 85 ? -13.947 -1.210 7.254 1.00 81.19 85 THR A O 1
ATOM 645 N N . TRP A 1 86 ? -12.477 -1.734 8.869 1.00 83.56 86 TRP A N 1
ATOM 646 C CA . TRP A 1 86 ? -11.680 -0.518 8.779 1.00 83.56 86 TRP A CA 1
ATOM 647 C C . TRP A 1 86 ? -10.331 -0.806 8.108 1.00 83.56 86 TRP A C 1
ATOM 649 O O . TRP A 1 86 ? -9.545 -1.615 8.611 1.00 83.56 86 TRP A O 1
ATOM 659 N N . PHE A 1 87 ? -10.094 -0.158 6.962 1.00 90.44 87 PHE A N 1
ATOM 660 C CA . PHE A 1 87 ? -8.962 -0.424 6.059 1.00 90.44 87 PHE A CA 1
ATOM 661 C C . PHE A 1 87 ? -8.347 0.851 5.457 1.00 90.44 87 PHE A C 1
ATOM 663 O O . PHE A 1 87 ? -7.831 0.828 4.341 1.00 90.44 87 PHE A O 1
ATOM 670 N N . VAL A 1 88 ? -8.456 1.993 6.141 1.00 90.69 88 VAL A N 1
ATOM 671 C CA . VAL A 1 88 ? -8.065 3.300 5.585 1.00 90.69 88 VAL A CA 1
ATOM 672 C C . VAL A 1 88 ? -6.566 3.366 5.275 1.00 90.69 88 VAL A C 1
ATOM 674 O O . VAL A 1 88 ? -6.190 3.819 4.194 1.00 90.69 88 VAL A O 1
ATOM 677 N N . PHE A 1 89 ? -5.702 2.892 6.177 1.00 91.56 89 PHE A N 1
ATOM 678 C CA . PHE A 1 89 ? -4.253 2.921 5.969 1.00 91.56 89 PHE A CA 1
ATOM 679 C C . PHE A 1 89 ? -3.813 1.869 4.957 1.00 91.56 89 PHE A C 1
ATOM 681 O O . PHE A 1 89 ? -3.010 2.171 4.074 1.00 91.56 89 PHE A O 1
ATOM 688 N N . THR A 1 90 ? -4.368 0.655 5.040 1.00 93.56 90 THR A N 1
ATOM 689 C CA . THR A 1 90 ? -4.074 -0.397 4.053 1.00 93.56 90 THR A CA 1
ATOM 690 C C . THR A 1 90 ? -4.482 0.069 2.656 1.00 93.56 90 THR A C 1
ATOM 692 O O . THR A 1 90 ? -3.682 0.005 1.727 1.00 93.56 90 THR A O 1
ATOM 695 N N . GLY A 1 91 ? -5.685 0.630 2.514 1.00 93.62 91 GLY A N 1
ATOM 696 C CA . GLY A 1 91 ? -6.172 1.191 1.256 1.00 93.62 91 GLY A CA 1
ATOM 697 C C . GLY A 1 91 ? -5.284 2.315 0.720 1.00 93.62 91 GLY A C 1
ATOM 698 O O . GLY A 1 91 ? -4.973 2.325 -0.468 1.00 93.62 91 GLY A O 1
ATOM 699 N N . ALA A 1 92 ? -4.809 3.220 1.581 1.00 95.38 92 ALA A N 1
ATOM 700 C CA . ALA A 1 92 ? -3.901 4.296 1.186 1.00 95.38 92 ALA A CA 1
ATOM 701 C C . ALA A 1 92 ? -2.555 3.784 0.643 1.00 95.38 92 ALA A C 1
ATOM 703 O O . ALA A 1 92 ? -2.065 4.304 -0.361 1.00 95.38 92 ALA A O 1
ATOM 704 N N . VAL A 1 93 ? -1.974 2.749 1.261 1.00 96.12 93 VAL A N 1
ATOM 705 C CA . VAL A 1 93 ? -0.737 2.112 0.772 1.00 96.12 93 VAL A CA 1
ATOM 706 C C . VAL A 1 93 ? -0.975 1.408 -0.564 1.00 96.12 93 VAL A C 1
ATOM 708 O O . VAL A 1 93 ? -0.172 1.551 -1.484 1.00 96.12 93 VAL A O 1
ATOM 711 N N . LEU A 1 94 ? -2.099 0.702 -0.715 1.00 97.50 94 LEU A N 1
ATOM 712 C CA . LEU A 1 94 ? -2.445 0.041 -1.977 1.00 97.50 94 LEU A CA 1
ATOM 713 C C . LEU A 1 94 ? -2.682 1.050 -3.105 1.00 97.50 94 LEU A C 1
ATOM 715 O O . LEU A 1 94 ? -2.214 0.841 -4.224 1.00 97.50 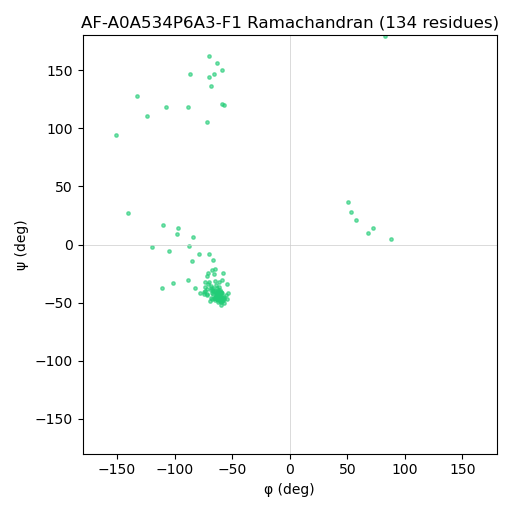94 LEU A O 1
ATOM 719 N N . LEU A 1 95 ? -3.338 2.174 -2.805 1.00 97.06 95 LEU A N 1
ATOM 720 C CA . LEU A 1 95 ? -3.513 3.277 -3.745 1.00 97.06 95 LEU A CA 1
ATOM 721 C C . LEU A 1 95 ? -2.163 3.879 -4.152 1.00 97.06 95 LEU A C 1
ATOM 723 O O . LEU A 1 95 ? -1.911 4.059 -5.341 1.00 97.06 95 LEU A O 1
ATOM 727 N N . GLN A 1 96 ? -1.275 4.151 -3.191 1.00 96.88 96 GLN A N 1
ATOM 728 C CA . GLN A 1 96 ? 0.073 4.654 -3.467 1.00 96.88 96 GLN A CA 1
ATOM 729 C C . GLN A 1 96 ? 0.854 3.696 -4.379 1.00 96.88 96 GLN A C 1
ATOM 731 O O . GLN A 1 96 ? 1.445 4.140 -5.368 1.00 96.88 96 GLN A O 1
ATOM 736 N N . ALA A 1 97 ? 0.822 2.391 -4.093 1.00 96.38 97 ALA A N 1
ATOM 737 C CA . ALA A 1 97 ? 1.466 1.373 -4.917 1.00 96.38 97 ALA A CA 1
ATOM 738 C C . ALA A 1 97 ? 0.881 1.339 -6.338 1.00 96.38 97 ALA A C 1
ATOM 740 O O . ALA A 1 97 ? 1.636 1.328 -7.312 1.00 96.38 97 ALA A O 1
ATOM 741 N N . ALA A 1 98 ? -0.447 1.397 -6.474 1.00 97.44 98 ALA A N 1
ATOM 742 C CA . ALA A 1 98 ? -1.117 1.388 -7.771 1.00 97.44 98 ALA A CA 1
ATOM 743 C C . ALA A 1 98 ? -0.785 2.630 -8.615 1.00 97.44 98 ALA A C 1
ATOM 745 O O . ALA A 1 98 ? -0.457 2.514 -9.798 1.00 97.44 98 ALA A O 1
ATOM 746 N N . LEU A 1 99 ? -0.815 3.817 -8.001 1.00 96.06 99 LEU A N 1
ATOM 747 C CA . LEU A 1 99 ? -0.491 5.076 -8.672 1.00 96.06 99 LEU A CA 1
ATOM 748 C C . LEU A 1 99 ? 0.962 5.102 -9.152 1.00 96.06 99 LEU A C 1
ATOM 750 O O . LEU A 1 99 ? 1.239 5.512 -10.280 1.00 96.06 99 LEU A O 1
ATOM 754 N N . HIS A 1 100 ? 1.888 4.641 -8.312 1.00 95.56 100 HIS A N 1
ATOM 755 C CA . HIS A 1 100 ? 3.301 4.617 -8.661 1.00 95.56 100 HIS A CA 1
ATOM 756 C C . HIS A 1 100 ? 3.631 3.544 -9.711 1.00 95.56 100 HIS A C 1
ATOM 758 O O . HIS A 1 100 ? 4.373 3.814 -10.652 1.00 95.56 100 HIS A O 1
ATOM 764 N N . GLY A 1 101 ? 3.084 2.333 -9.565 1.00 93.69 101 GLY A N 1
ATOM 765 C CA . GLY A 1 101 ? 3.395 1.203 -10.441 1.00 93.69 101 GLY A CA 1
ATOM 766 C C . GLY A 1 101 ? 2.694 1.250 -11.796 1.00 93.69 101 GLY A C 1
ATOM 767 O O . GLY A 1 101 ? 3.315 0.957 -12.816 1.00 93.69 101 GLY A O 1
ATOM 768 N N . PHE A 1 102 ? 1.414 1.629 -11.833 1.00 96.00 102 PHE A N 1
ATOM 769 C CA . PHE A 1 102 ? 0.591 1.522 -13.045 1.00 96.00 102 PHE A CA 1
ATOM 770 C C . PHE A 1 102 ? 0.226 2.872 -13.657 1.00 96.00 102 PHE A C 1
ATOM 772 O O . PHE A 1 102 ? 0.231 2.990 -14.879 1.00 96.00 102 PHE A O 1
ATOM 779 N N . ALA A 1 103 ? -0.037 3.895 -12.839 1.00 92.81 103 ALA A N 1
ATOM 780 C CA . ALA A 1 103 ? -0.425 5.218 -13.338 1.00 92.81 103 ALA A CA 1
ATOM 781 C C . ALA A 1 103 ? 0.771 6.142 -13.646 1.00 92.81 103 ALA A C 1
ATOM 783 O O . ALA A 1 103 ? 0.578 7.266 -14.099 1.00 92.81 103 ALA A O 1
ATOM 784 N N . GLY A 1 104 ? 2.007 5.685 -13.411 1.00 88.00 104 GLY A N 1
ATOM 785 C CA . GLY A 1 104 ? 3.225 6.421 -13.762 1.00 88.00 104 GLY A CA 1
ATOM 786 C C . GLY A 1 104 ? 3.511 7.644 -12.886 1.00 88.00 104 GLY A C 1
ATOM 787 O O . GLY A 1 104 ? 4.356 8.463 -13.244 1.00 88.00 104 GLY A O 1
ATOM 788 N N . PHE A 1 105 ? 2.840 7.777 -11.737 1.00 92.25 105 PHE A N 1
ATOM 789 C CA . PHE A 1 105 ? 3.124 8.855 -10.794 1.00 92.25 105 PHE A CA 1
ATOM 790 C C . PHE A 1 105 ? 4.523 8.689 -10.197 1.00 92.25 105 PHE A C 1
ATOM 792 O O . PHE A 1 105 ? 4.992 7.575 -9.928 1.00 92.25 105 PHE A O 1
ATOM 799 N N . SER A 1 106 ? 5.180 9.816 -9.914 1.00 93.44 106 SER A N 1
ATOM 800 C CA . SER A 1 106 ? 6.406 9.794 -9.119 1.00 93.44 106 SER A CA 1
ATOM 801 C C . SER A 1 106 ? 6.125 9.174 -7.748 1.00 93.44 106 SER A C 1
ATOM 803 O O . SER A 1 106 ? 5.020 9.281 -7.210 1.00 93.44 106 SER A O 1
ATOM 805 N N . TYR A 1 107 ? 7.134 8.528 -7.166 1.00 88.94 107 TYR A N 1
ATOM 806 C CA . TYR A 1 107 ? 6.997 7.880 -5.862 1.00 88.94 107 TYR A CA 1
ATOM 807 C C . TYR A 1 107 ? 6.492 8.857 -4.784 1.00 88.94 107 TYR A C 1
ATOM 809 O O . TYR A 1 107 ? 5.578 8.530 -4.023 1.00 88.94 107 TYR A O 1
ATOM 817 N N . LEU A 1 108 ? 7.038 10.079 -4.764 1.00 92.38 108 LEU A N 1
ATOM 818 C CA . LEU A 1 108 ? 6.630 11.130 -3.828 1.00 92.38 108 LEU A CA 1
ATOM 819 C C . LEU A 1 108 ? 5.208 11.627 -4.106 1.00 92.38 108 LEU A C 1
ATOM 821 O O . LEU A 1 108 ? 4.440 11.796 -3.164 1.00 92.38 108 LEU A O 1
ATOM 825 N N . GLY A 1 109 ? 4.835 11.806 -5.378 1.00 92.19 109 GLY A N 1
ATOM 826 C CA . GLY A 1 109 ? 3.483 12.223 -5.755 1.00 92.19 109 GLY A CA 1
ATOM 827 C C . GLY A 1 109 ? 2.428 11.197 -5.335 1.00 92.19 109 GLY A C 1
ATOM 828 O O . GLY A 1 109 ? 1.444 11.546 -4.688 1.00 92.19 109 GLY A O 1
ATOM 829 N N . ALA A 1 110 ? 2.675 9.915 -5.611 1.00 93.19 110 ALA A N 1
ATOM 830 C CA . ALA A 1 110 ? 1.807 8.827 -5.169 1.00 93.19 110 ALA A CA 1
ATOM 831 C C . ALA A 1 110 ? 1.724 8.734 -3.633 1.00 93.19 110 ALA A C 1
ATOM 833 O O . ALA A 1 110 ? 0.646 8.513 -3.083 1.00 93.19 110 ALA A O 1
ATOM 834 N N . SER A 1 111 ? 2.844 8.948 -2.934 1.00 89.62 111 SER A N 1
ATOM 835 C CA . SER A 1 111 ? 2.886 8.947 -1.464 1.00 89.62 111 SER A CA 1
ATOM 836 C C . SER A 1 111 ? 2.101 10.108 -0.857 1.00 89.62 111 SER A C 1
ATOM 838 O O . SER A 1 111 ? 1.385 9.907 0.121 1.00 89.62 111 SER A O 1
ATOM 840 N N . ALA A 1 112 ? 2.173 11.303 -1.452 1.00 92.38 112 ALA A N 1
ATOM 841 C CA . ALA A 1 112 ? 1.385 12.452 -1.014 1.00 92.38 112 ALA A CA 1
ATOM 842 C C . ALA A 1 112 ? -0.123 12.186 -1.156 1.00 92.38 112 ALA A C 1
ATOM 844 O O . ALA A 1 112 ? -0.882 12.436 -0.222 1.00 92.38 112 ALA A O 1
ATOM 845 N N . ILE A 1 113 ? -0.552 11.605 -2.282 1.00 93.19 113 ILE A N 1
ATOM 846 C CA . ILE A 1 113 ? -1.958 11.234 -2.511 1.00 93.19 113 ILE A CA 1
ATOM 847 C C . ILE A 1 113 ? -2.417 10.168 -1.507 1.00 93.19 113 ILE A C 1
ATOM 849 O O . ILE A 1 113 ? -3.497 10.290 -0.926 1.00 93.19 113 ILE A O 1
ATOM 853 N N . GLY A 1 114 ? -1.590 9.149 -1.254 1.00 91.25 114 GLY A N 1
ATOM 854 C CA . GLY A 1 114 ? -1.859 8.139 -0.230 1.00 91.25 114 GLY A CA 1
ATOM 855 C C . GLY A 1 114 ? -2.023 8.756 1.163 1.00 91.25 114 GLY A C 1
ATOM 856 O O . GLY A 1 114 ? -3.010 8.487 1.845 1.00 91.25 114 GLY A O 1
ATOM 857 N N . ALA A 1 115 ? -1.110 9.645 1.564 1.00 89.25 115 ALA A N 1
ATOM 858 C CA . ALA A 1 115 ? -1.167 10.327 2.856 1.00 89.25 115 ALA A CA 1
ATOM 859 C C . ALA A 1 115 ? -2.423 11.202 3.006 1.00 89.25 115 ALA A C 1
ATOM 861 O O . ALA A 1 115 ? -3.086 11.144 4.042 1.00 89.25 115 ALA A O 1
ATOM 862 N N . LEU A 1 116 ? -2.789 11.958 1.964 1.00 92.25 116 LEU A N 1
ATOM 863 C CA . LEU A 1 116 ? -4.022 12.750 1.941 1.00 92.25 116 LEU A CA 1
ATOM 864 C C . LEU A 1 116 ? -5.259 11.857 2.074 1.00 92.25 116 LEU A C 1
ATOM 866 O O . LEU A 1 116 ? -6.124 12.126 2.901 1.00 92.25 116 LEU A O 1
ATOM 870 N N . THR A 1 117 ? -5.304 10.752 1.330 1.00 91.69 117 THR A N 1
ATOM 871 C CA . THR A 1 117 ? -6.41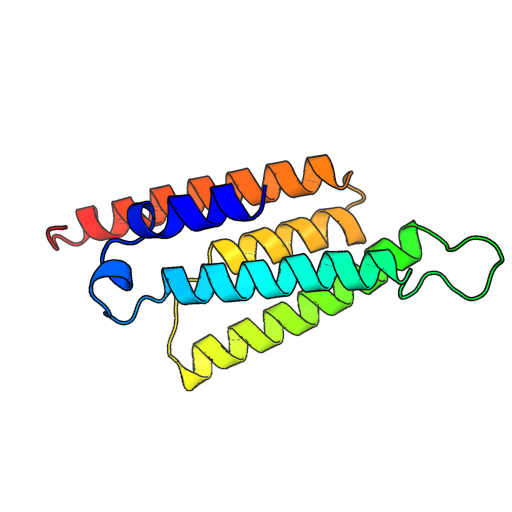9 9.794 1.374 1.00 91.69 117 THR A CA 1
ATOM 872 C C . THR A 1 117 ? -6.570 9.181 2.767 1.00 91.69 117 THR A C 1
ATOM 874 O O . THR A 1 117 ? -7.683 9.097 3.288 1.00 91.69 117 THR A O 1
ATOM 877 N N . ALA A 1 118 ? -5.458 8.805 3.405 1.00 88.94 118 ALA A N 1
ATOM 878 C CA . ALA A 1 118 ? -5.464 8.299 4.772 1.00 88.94 118 ALA A CA 1
ATOM 879 C C . ALA A 1 118 ? -5.963 9.356 5.769 1.00 88.94 118 ALA A C 1
ATOM 881 O O . ALA A 1 118 ? -6.829 9.060 6.592 1.00 88.94 118 ALA A O 1
ATOM 882 N N . ALA A 1 119 ? -5.463 10.592 5.678 1.00 87.56 119 ALA A N 1
ATOM 883 C CA . ALA A 1 119 ? -5.878 11.686 6.552 1.00 87.56 119 ALA A CA 1
ATOM 884 C C . ALA A 1 119 ? -7.381 11.976 6.421 1.00 87.56 119 ALA A C 1
ATOM 886 O O . ALA A 1 119 ? -8.093 12.000 7.425 1.00 87.56 119 ALA A O 1
ATOM 887 N N . THR A 1 120 ? -7.888 12.110 5.192 1.00 88.88 120 THR A N 1
ATOM 888 C CA . THR A 1 120 ? -9.319 12.305 4.925 1.00 88.88 120 THR A CA 1
ATOM 889 C C . THR A 1 120 ? -10.147 11.124 5.428 1.00 88.88 120 THR A C 1
ATOM 891 O O . THR A 1 120 ? -11.156 11.326 6.099 1.00 88.88 120 THR A O 1
ATOM 894 N N . GLY A 1 121 ? -9.710 9.887 5.175 1.00 87.38 121 GLY A N 1
ATOM 895 C CA . GLY A 1 121 ? -10.401 8.688 5.647 1.00 87.38 121 GLY A CA 1
ATOM 896 C C . GLY A 1 121 ? -10.492 8.613 7.174 1.00 87.38 121 GLY A C 1
ATOM 897 O O . GLY A 1 121 ? -11.538 8.241 7.709 1.00 87.38 121 GLY A O 1
ATOM 898 N N . VAL A 1 122 ? -9.437 9.018 7.889 1.00 86.06 122 VAL A N 1
ATOM 899 C CA . VAL A 1 122 ? -9.437 9.107 9.358 1.00 86.06 122 VAL A CA 1
ATOM 900 C C . VAL A 1 122 ? -10.427 10.166 9.845 1.00 86.06 122 VAL A C 1
ATOM 902 O O . VAL A 1 122 ? -11.204 9.877 10.754 1.00 86.06 122 VAL A O 1
ATOM 905 N N . VAL A 1 123 ? -10.443 11.358 9.236 1.00 85.25 123 VAL A N 1
ATOM 906 C CA . VAL A 1 123 ? -11.385 12.437 9.594 1.00 85.25 123 VAL A CA 1
ATOM 907 C C . VAL A 1 123 ? -12.833 11.973 9.411 1.00 85.25 123 VAL A C 1
ATOM 909 O O . VAL A 1 123 ? -13.599 11.967 10.371 1.00 85.25 123 VAL A O 1
ATOM 912 N N . LEU A 1 124 ? -13.177 11.444 8.232 1.00 84.31 124 LEU A N 1
ATOM 913 C CA . LEU A 1 124 ? -14.531 10.956 7.938 1.00 84.31 124 LEU A CA 1
ATOM 914 C C . LEU A 1 124 ? -14.964 9.794 8.850 1.00 84.31 124 LEU A C 1
ATOM 916 O O . LEU A 1 124 ? -16.143 9.642 9.171 1.00 84.31 124 LEU A O 1
ATOM 920 N N . SER A 1 125 ? -14.015 8.958 9.280 1.00 80.50 125 SER A N 1
ATOM 921 C CA . SER A 1 125 ? -14.292 7.852 10.204 1.00 80.50 125 SER A CA 1
ATOM 922 C C . SER A 1 125 ? -14.615 8.341 11.618 1.00 80.50 125 SER A C 1
ATOM 924 O O . SER A 1 125 ? -15.445 7.729 12.289 1.00 80.50 125 SER A O 1
ATOM 926 N N . ARG A 1 126 ? -13.987 9.437 12.070 1.00 72.62 126 ARG A N 1
ATOM 927 C CA . ARG A 1 126 ? -14.262 10.054 13.380 1.00 72.62 126 ARG A CA 1
ATOM 928 C C . ARG A 1 126 ? -15.655 10.681 13.422 1.00 72.62 126 ARG A C 1
ATOM 930 O O . ARG A 1 126 ? -16.365 10.510 14.413 1.00 72.62 126 ARG A O 1
ATOM 937 N N . ASP A 1 127 ? -16.078 11.307 12.329 1.00 64.31 127 ASP A N 1
ATOM 938 C CA . ASP A 1 127 ? -17.397 11.943 12.239 1.00 64.31 127 ASP A CA 1
ATOM 939 C C . ASP A 1 127 ? -18.544 10.920 12.168 1.00 64.31 127 ASP A C 1
ATOM 941 O O . ASP A 1 127 ? -19.650 11.155 12.651 1.00 64.31 127 ASP A O 1
ATOM 945 N N . ARG A 1 128 ? -18.296 9.713 11.647 1.00 58.69 128 ARG A N 1
ATOM 946 C CA . ARG A 1 128 ? -19.297 8.632 11.702 1.00 58.69 128 ARG A CA 1
ATOM 947 C C . ARG A 1 128 ? -19.621 8.183 13.128 1.00 58.69 128 ARG A C 1
ATOM 949 O O . ARG A 1 128 ? -20.767 7.832 13.395 1.00 58.69 128 ARG A O 1
ATOM 956 N N . SER A 1 129 ? -18.650 8.192 14.042 1.00 52.16 129 SER A N 1
ATOM 957 C CA . SER A 1 129 ? -18.903 7.888 15.459 1.00 52.16 129 SER A CA 1
ATOM 958 C C . SER A 1 129 ? -19.737 8.967 16.154 1.00 52.16 129 SER A C 1
ATOM 960 O O . SER A 1 129 ? -20.591 8.621 16.967 1.00 52.16 129 SER A O 1
ATOM 962 N N . THR A 1 130 ? -19.544 10.244 15.807 1.00 46.22 130 THR A N 1
ATOM 963 C CA . THR A 1 130 ? -20.304 11.360 16.396 1.00 46.22 130 THR A CA 1
ATOM 964 C C . THR A 1 130 ? -21.741 11.412 15.871 1.00 46.22 130 THR A C 1
ATOM 966 O O . THR A 1 130 ? -22.664 11.640 16.649 1.00 46.22 130 THR A O 1
ATOM 969 N N . LEU A 1 131 ? -21.960 11.097 14.589 1.00 42.56 131 LEU A N 1
ATOM 970 C CA . LEU A 1 131 ? -23.297 11.010 13.982 1.00 42.56 131 LEU A CA 1
ATOM 971 C C . LEU A 1 131 ? -24.114 9.795 14.457 1.00 42.56 131 LEU A C 1
ATOM 973 O O . LEU A 1 131 ? -25.341 9.830 14.424 1.00 42.56 131 LEU A O 1
ATOM 977 N N . ALA A 1 132 ? -23.459 8.727 14.922 1.00 50.75 132 ALA A N 1
ATOM 978 C CA . ALA A 1 132 ? -24.117 7.529 15.454 1.00 50.75 132 ALA A CA 1
ATOM 979 C C . ALA A 1 132 ? -24.530 7.645 16.940 1.00 50.75 132 ALA A C 1
ATOM 981 O O . ALA A 1 132 ? -24.958 6.653 17.531 1.00 50.75 132 ALA A O 1
ATOM 982 N N . GLY A 1 133 ? -24.379 8.821 17.565 1.00 41.38 133 GLY A N 1
ATOM 983 C CA . GLY A 1 133 ? -24.836 9.089 18.935 1.00 41.38 133 GLY A CA 1
ATOM 984 C C . GLY A 1 133 ? -24.089 8.335 20.044 1.00 41.38 133 GLY A C 1
ATOM 985 O O . GLY A 1 133 ? -24.523 8.366 21.194 1.00 41.38 133 GLY A O 1
ATOM 986 N N . LYS A 1 134 ? -22.972 7.658 19.743 1.00 37.91 134 LYS A N 1
ATOM 987 C CA . LYS A 1 134 ? -22.111 7.056 20.773 1.00 37.91 134 LYS A CA 1
ATOM 988 C C . LYS A 1 134 ? -21.075 8.091 21.230 1.00 37.91 134 LYS A C 1
ATOM 990 O O . LYS A 1 134 ? -20.289 8.532 20.391 1.00 37.91 134 LYS A O 1
ATOM 995 N N . PRO A 1 135 ? -21.060 8.489 22.519 1.00 41.78 135 PRO A N 1
ATOM 996 C CA . PRO A 1 135 ? -20.057 9.421 23.023 1.00 41.78 135 PRO A CA 1
ATOM 997 C C . PRO A 1 135 ? -18.637 8.822 22.924 1.00 41.78 135 PRO A C 1
ATOM 999 O O . PRO A 1 135 ? -18.505 7.595 22.841 1.00 41.78 135 PRO A O 1
ATOM 1002 N N . PRO A 1 136 ? -17.601 9.686 22.879 1.00 54.06 136 PRO A N 1
ATOM 1003 C CA . PRO A 1 136 ? -16.210 9.313 22.596 1.00 54.06 136 PRO A CA 1
ATOM 1004 C C . PRO A 1 136 ? -15.590 8.324 23.594 1.00 54.06 136 PRO A C 1
ATOM 1006 O O . PRO A 1 136 ? -15.870 8.435 24.808 1.00 54.06 136 PRO A O 1
#

Secondary structure (DSSP, 8-state):
-HHHHHHHHHHH-TTGGGT---HHHHHHHHHHHHHHHHHHHHHTTTTS-SSSS--HHHHHHHHHHHHHHHHHHHHHHHHHHH-----HHHHHHHHHHHHHHTS---HHHHHHHHHHHHHHHHHHHHHHHHHTT---